Protein AF-O77296-F1 (afdb_monomer)

Sequence (97 aa):
MELFRLGNKVPPDIAEALRTKIYEELCITEPRSRERFVGCHPVTLTLDNIGLLLNNDFLVCEKSDGVRALLLVTEEMGAFRGYFYDRRNDFYELHTS

Structure (mmCIF, N/CA/C/O backbone):
data_AF-O77296-F1
#
_entry.id   AF-O77296-F1
#
loop_
_atom_site.group_PDB
_atom_site.id
_atom_site.type_symbol
_atom_site.label_atom_id
_atom_site.label_alt_id
_atom_site.label_comp_id
_atom_site.label_asym_id
_atom_site.label_entity_id
_atom_site.label_seq_id
_atom_site.pdbx_PDB_ins_code
_atom_site.Cartn_x
_atom_site.Cartn_y
_atom_site.Cartn_z
_atom_site.occupancy
_atom_site.B_iso_or_equiv
_atom_site.auth_seq_id
_atom_site.auth_comp_id
_atom_site.auth_asym_id
_atom_site.auth_atom_id
_atom_site.pdbx_PDB_model_num
ATOM 1 N N . MET A 1 1 ? -12.885 -7.282 -7.420 1.00 57.78 1 MET A N 1
ATOM 2 C CA . MET A 1 1 ? -11.979 -6.837 -8.509 1.00 57.78 1 MET A CA 1
ATOM 3 C C . MET A 1 1 ? -10.619 -7.470 -8.246 1.00 57.78 1 MET A C 1
ATOM 5 O O . MET A 1 1 ? -10.355 -7.770 -7.094 1.00 57.78 1 MET A O 1
ATOM 9 N N . GLU A 1 2 ? -9.796 -7.749 -9.251 1.00 72.44 2 GLU A N 1
ATOM 10 C CA . GLU A 1 2 ? -8.484 -8.384 -9.049 1.00 72.44 2 GLU A CA 1
ATOM 11 C C . GLU A 1 2 ? -7.432 -7.582 -9.819 1.00 72.44 2 GLU A C 1
ATOM 13 O O . GLU A 1 2 ? -7.685 -7.183 -10.957 1.00 72.44 2 GLU A O 1
ATOM 18 N N . LEU A 1 3 ? -6.286 -7.289 -9.192 1.00 74.50 3 LEU A N 1
ATOM 19 C CA . LEU A 1 3 ? -5.301 -6.338 -9.732 1.00 74.50 3 LEU A CA 1
ATOM 20 C C . LEU A 1 3 ? -4.654 -6.796 -11.039 1.00 74.50 3 LEU A C 1
ATOM 22 O O . LEU A 1 3 ? -4.247 -5.950 -11.825 1.00 74.50 3 LEU A O 1
ATOM 26 N N . PHE A 1 4 ? -4.650 -8.099 -11.332 1.00 72.56 4 PHE A N 1
ATOM 27 C CA . PHE A 1 4 ? -4.176 -8.610 -12.623 1.00 72.56 4 PHE A CA 1
ATOM 28 C C . PHE A 1 4 ? -4.986 -8.086 -13.818 1.00 72.56 4 PHE A C 1
ATOM 30 O O . PHE A 1 4 ? -4.546 -8.197 -14.954 1.00 72.56 4 PHE A O 1
ATOM 37 N N . ARG A 1 5 ? -6.186 -7.531 -13.593 1.00 80.19 5 ARG A N 1
ATOM 38 C CA . ARG A 1 5 ? -6.963 -6.872 -14.653 1.00 80.19 5 ARG A CA 1
ATOM 39 C C . ARG A 1 5 ? -6.458 -5.470 -14.988 1.00 80.19 5 ARG A C 1
ATOM 41 O O . ARG A 1 5 ? -6.849 -4.934 -16.017 1.00 80.19 5 ARG A O 1
ATOM 48 N N . LEU A 1 6 ? -5.663 -4.866 -14.107 1.00 80.56 6 LEU A N 1
ATOM 49 C CA . LEU A 1 6 ? -5.146 -3.504 -14.258 1.00 80.56 6 LEU A CA 1
ATOM 50 C C . LEU A 1 6 ? -3.741 -3.477 -14.871 1.00 80.56 6 LEU A C 1
ATOM 52 O O . LEU A 1 6 ? -3.269 -2.410 -15.254 1.00 80.56 6 LEU A O 1
ATOM 56 N N . GLY A 1 7 ? -3.073 -4.629 -14.952 1.00 84.81 7 GLY A N 1
ATOM 57 C CA . GLY A 1 7 ? -1.677 -4.694 -15.341 1.00 84.81 7 GLY A CA 1
ATOM 58 C C . GLY A 1 7 ? -1.067 -6.083 -15.231 1.00 84.81 7 GLY A C 1
ATOM 59 O O . GLY A 1 7 ? -1.663 -7.010 -14.673 1.00 84.81 7 GLY A O 1
ATOM 60 N N . ASN A 1 8 ? 0.161 -6.208 -15.727 1.00 89.69 8 ASN A N 1
ATOM 61 C CA . ASN A 1 8 ? 0.937 -7.437 -15.619 1.00 89.69 8 ASN A CA 1
ATOM 62 C C . ASN A 1 8 ? 1.608 -7.529 -14.251 1.00 89.69 8 ASN A C 1
ATOM 64 O O . ASN A 1 8 ? 2.166 -6.549 -13.757 1.00 89.69 8 ASN A O 1
ATOM 68 N N . LYS A 1 9 ? 1.596 -8.727 -13.657 1.00 92.75 9 LYS A N 1
ATOM 69 C CA . LYS A 1 9 ? 2.346 -8.978 -12.427 1.00 92.75 9 LYS A CA 1
ATOM 70 C C . LYS A 1 9 ? 3.840 -8.795 -12.699 1.00 92.75 9 LYS A C 1
ATOM 72 O O . LYS A 1 9 ? 4.386 -9.393 -13.624 1.00 92.75 9 LYS A O 1
ATOM 77 N N . VAL A 1 10 ? 4.479 -7.978 -11.875 1.00 94.31 10 VAL A N 1
ATOM 78 C CA . VAL A 1 10 ? 5.902 -7.665 -11.976 1.00 94.31 10 VAL A CA 1
ATOM 79 C C . VAL A 1 10 ? 6.734 -8.877 -11.521 1.00 94.31 10 VAL A C 1
ATOM 81 O O . VAL A 1 10 ? 6.379 -9.511 -10.518 1.00 94.31 10 VAL A O 1
ATOM 84 N N . PRO A 1 11 ? 7.832 -9.212 -12.225 1.00 94.88 11 PRO A N 1
ATOM 85 C CA . PRO A 1 11 ? 8.775 -10.249 -11.812 1.00 94.88 11 PRO A CA 1
ATOM 86 C C . PRO A 1 11 ? 9.320 -10.059 -10.380 1.00 94.88 11 PRO A C 1
ATOM 88 O O . PRO A 1 11 ? 9.455 -8.919 -9.926 1.00 94.88 11 PRO A O 1
ATOM 91 N N . PRO A 1 12 ? 9.641 -11.143 -9.642 1.00 92.38 12 PRO A N 1
ATOM 92 C CA . PRO A 1 12 ? 10.032 -11.058 -8.230 1.00 92.38 12 PRO A CA 1
ATOM 93 C C . PRO A 1 12 ? 11.263 -10.188 -7.941 1.00 92.38 12 PRO A C 1
ATOM 95 O O . PRO A 1 12 ? 11.277 -9.484 -6.933 1.00 92.38 12 PRO A O 1
ATOM 98 N N . ASP A 1 13 ? 12.259 -10.224 -8.822 1.00 93.56 13 ASP A N 1
ATOM 99 C CA . ASP A 1 13 ? 13.500 -9.445 -8.762 1.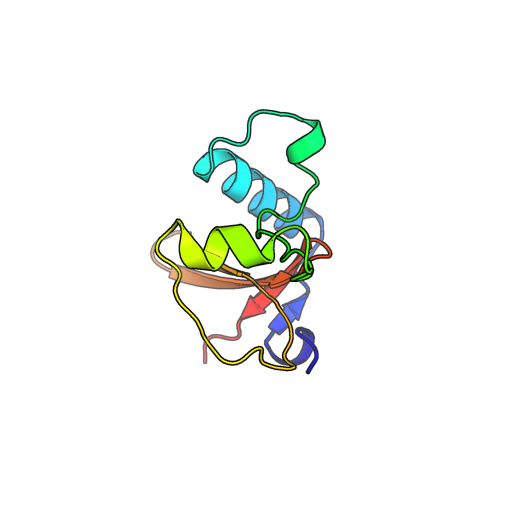00 93.56 13 ASP A CA 1
ATOM 100 C C . ASP A 1 13 ? 13.231 -7.941 -8.903 1.00 93.56 13 ASP A C 1
ATOM 102 O O . ASP A 1 13 ? 13.692 -7.135 -8.094 1.00 93.56 13 ASP A O 1
ATOM 106 N N . ILE A 1 14 ? 12.389 -7.563 -9.868 1.00 93.31 14 ILE A N 1
ATOM 107 C CA . ILE A 1 14 ? 11.974 -6.169 -10.053 1.00 93.31 14 ILE A CA 1
ATOM 108 C C . ILE A 1 14 ? 11.109 -5.719 -8.869 1.00 93.31 14 ILE A C 1
ATOM 110 O O . ILE A 1 14 ? 11.307 -4.632 -8.330 1.00 93.31 14 ILE A O 1
ATOM 114 N N . ALA A 1 15 ? 10.185 -6.563 -8.405 1.00 93.31 15 ALA A N 1
ATOM 115 C CA . ALA A 1 15 ? 9.361 -6.264 -7.236 1.00 93.31 15 ALA A CA 1
ATOM 116 C C . ALA A 1 15 ? 10.211 -6.048 -5.967 1.00 93.31 15 ALA A C 1
ATOM 118 O O . ALA A 1 15 ? 9.874 -5.206 -5.137 1.00 93.31 15 ALA A O 1
ATOM 119 N N . GLU A 1 16 ? 11.321 -6.774 -5.806 1.00 92.12 16 GLU A N 1
ATOM 120 C CA . GLU A 1 16 ? 12.270 -6.573 -4.705 1.00 92.12 16 GLU A CA 1
ATOM 121 C C . GLU A 1 16 ? 13.010 -5.238 -4.791 1.00 92.12 16 GLU A C 1
ATOM 123 O O . GLU A 1 16 ? 13.109 -4.530 -3.783 1.00 92.12 16 GLU A O 1
ATOM 128 N N . ALA A 1 17 ? 13.451 -4.851 -5.989 1.00 92.44 17 ALA A N 1
ATOM 129 C CA . ALA A 1 17 ? 14.054 -3.542 -6.216 1.00 92.44 17 ALA A CA 1
ATOM 130 C C . ALA A 1 17 ? 13.066 -2.403 -5.902 1.00 92.44 17 ALA A C 1
ATOM 132 O O . ALA A 1 17 ? 13.410 -1.461 -5.186 1.00 92.44 17 ALA A O 1
ATOM 133 N N . LEU A 1 18 ? 11.810 -2.522 -6.356 1.00 93.62 18 LEU A N 1
ATOM 134 C CA . LEU A 1 18 ? 10.753 -1.545 -6.071 1.00 93.62 18 LEU A CA 1
ATOM 135 C C . LEU A 1 18 ? 10.466 -1.432 -4.567 1.00 93.62 18 LEU A C 1
ATOM 137 O O . LEU A 1 18 ? 10.341 -0.323 -4.049 1.00 93.62 18 LEU A O 1
ATOM 141 N N . ARG A 1 19 ? 10.405 -2.558 -3.844 1.00 91.75 19 ARG A N 1
ATOM 142 C CA . ARG A 1 19 ? 10.238 -2.554 -2.380 1.00 91.75 19 ARG A CA 1
ATOM 143 C C . ARG A 1 19 ? 11.401 -1.875 -1.674 1.00 91.75 19 ARG A C 1
ATOM 145 O O . ARG A 1 19 ? 11.168 -1.046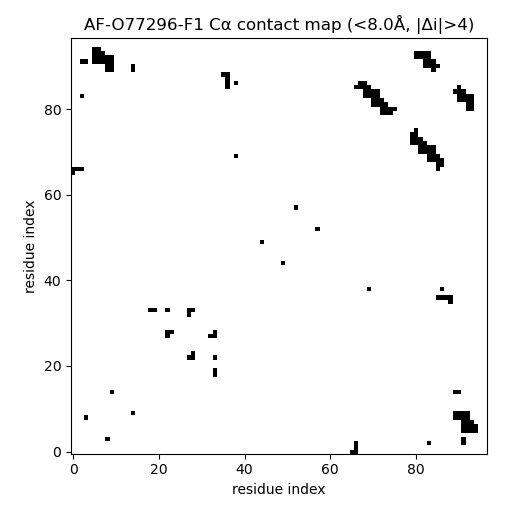 -0.801 1.00 91.75 19 ARG A O 1
ATOM 152 N N . THR A 1 20 ? 12.632 -2.210 -2.055 1.00 90.44 20 THR A N 1
ATOM 153 C CA . THR A 1 20 ? 13.838 -1.604 -1.473 1.00 90.44 20 THR A CA 1
ATOM 154 C C . THR A 1 2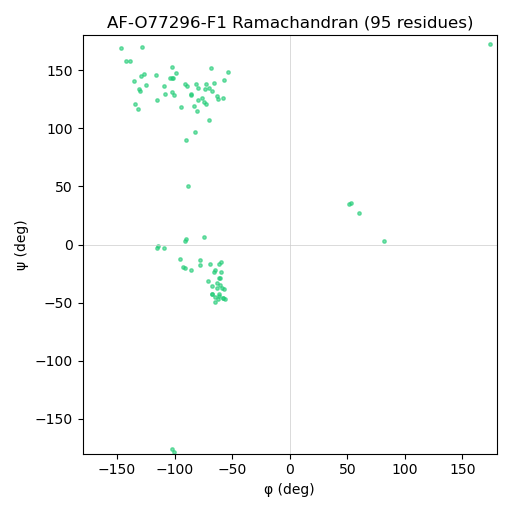0 ? 13.799 -0.089 -1.620 1.00 90.44 20 THR A C 1
ATOM 156 O O . THR A 1 20 ? 13.938 0.617 -0.623 1.00 90.44 20 THR A O 1
ATOM 159 N N . LYS A 1 21 ? 13.466 0.400 -2.821 1.00 91.06 21 LYS A N 1
ATOM 160 C CA . LYS A 1 21 ? 13.294 1.831 -3.084 1.00 91.06 21 LYS A CA 1
ATOM 161 C C . LYS A 1 21 ? 12.221 2.469 -2.193 1.00 91.06 21 LYS A C 1
ATOM 163 O O . LYS A 1 21 ? 12.477 3.506 -1.592 1.00 91.06 21 LYS A O 1
ATOM 168 N N . ILE A 1 22 ? 11.052 1.834 -2.044 1.00 92.50 22 ILE A N 1
ATOM 169 C CA . ILE A 1 22 ? 9.991 2.318 -1.140 1.00 92.50 22 ILE A CA 1
ATOM 170 C C . ILE A 1 22 ? 10.509 2.439 0.300 1.00 92.50 22 ILE A C 1
ATOM 172 O O . ILE A 1 22 ? 10.250 3.439 0.965 1.00 92.50 22 ILE A O 1
ATOM 176 N N . TYR A 1 23 ? 11.228 1.436 0.809 1.00 91.38 23 TYR A N 1
ATOM 177 C CA . TYR A 1 23 ? 11.732 1.477 2.184 1.00 91.38 23 TYR A CA 1
ATOM 178 C C . TYR A 1 23 ? 12.807 2.540 2.388 1.00 91.38 23 TYR A C 1
ATOM 180 O O . TYR A 1 23 ? 12.855 3.139 3.460 1.00 91.38 23 TYR A O 1
ATOM 188 N N . GLU A 1 24 ? 13.653 2.773 1.387 1.00 89.69 24 GLU A N 1
ATOM 189 C CA . GLU A 1 24 ? 14.639 3.852 1.407 1.00 89.69 24 GLU A CA 1
ATOM 190 C C . GLU A 1 24 ? 13.953 5.222 1.431 1.00 89.69 24 GLU A C 1
ATOM 192 O O . GLU A 1 24 ? 14.248 6.028 2.312 1.00 89.69 24 GLU A O 1
ATOM 197 N N . GLU A 1 25 ? 12.981 5.455 0.544 1.00 91.56 25 GLU A N 1
ATOM 198 C CA . GLU A 1 25 ? 12.225 6.714 0.474 1.00 91.56 25 GLU A CA 1
ATOM 199 C C . GLU A 1 25 ? 11.400 6.986 1.742 1.00 91.56 25 GLU A C 1
ATOM 201 O O . GLU A 1 25 ? 11.254 8.134 2.158 1.00 91.56 25 GLU A O 1
ATOM 206 N N . LEU A 1 26 ? 10.891 5.934 2.391 1.00 90.94 26 LEU A N 1
ATOM 207 C CA . LEU A 1 26 ? 10.137 6.031 3.644 1.00 90.94 26 LEU A CA 1
ATOM 208 C C . LEU A 1 26 ? 11.017 5.947 4.902 1.00 90.94 26 LEU A C 1
ATOM 210 O O . LEU A 1 26 ? 10.482 5.912 6.012 1.00 90.94 26 LEU A O 1
ATOM 214 N N . CYS A 1 27 ? 12.346 5.894 4.760 1.00 90.19 27 CYS A N 1
ATOM 215 C CA . CYS A 1 27 ? 13.294 5.761 5.871 1.00 90.19 27 CYS A CA 1
ATOM 216 C C . CYS A 1 27 ? 13.002 4.562 6.803 1.00 90.19 27 CYS A C 1
ATOM 218 O O . CYS A 1 27 ? 13.221 4.626 8.015 1.00 90.19 27 CYS A O 1
ATOM 220 N N . ILE A 1 28 ? 12.520 3.442 6.254 1.00 86.50 28 ILE A N 1
ATOM 221 C CA . ILE A 1 28 ? 12.235 2.214 7.006 1.00 86.50 28 ILE A CA 1
ATOM 222 C C . ILE A 1 28 ? 13.545 1.431 7.182 1.00 86.50 28 ILE A C 1
ATOM 224 O O . ILE A 1 28 ? 14.014 0.693 6.308 1.00 86.50 28 ILE A O 1
ATOM 228 N N . THR A 1 29 ? 14.170 1.621 8.343 1.00 78.06 29 THR A N 1
ATOM 229 C CA . THR A 1 29 ? 15.504 1.086 8.661 1.00 78.06 29 THR A CA 1
ATOM 230 C C . THR A 1 29 ? 15.478 -0.286 9.329 1.00 78.06 29 THR A C 1
ATOM 232 O O . THR A 1 29 ? 16.470 -1.011 9.258 1.00 78.06 29 THR A O 1
ATOM 235 N N . GLU A 1 30 ? 14.356 -0.683 9.934 1.00 80.12 30 GLU A N 1
ATOM 236 C CA . GLU A 1 30 ? 14.254 -1.972 10.617 1.00 80.12 30 GLU A CA 1
ATOM 237 C C . GLU A 1 30 ? 14.156 -3.148 9.628 1.00 80.12 30 GLU A C 1
ATOM 239 O O . GLU A 1 30 ? 13.192 -3.220 8.860 1.00 80.12 30 GLU A O 1
ATOM 244 N N . PRO A 1 31 ? 15.072 -4.137 9.683 1.00 69.00 31 PRO A N 1
ATOM 245 C CA . PRO A 1 31 ? 15.080 -5.267 8.750 1.00 69.00 31 PRO A CA 1
ATOM 246 C C . PRO A 1 31 ? 13.770 -6.063 8.733 1.00 69.00 31 PRO A C 1
ATOM 248 O O . PRO A 1 31 ? 13.288 -6.437 7.672 1.00 69.00 31 PRO A O 1
ATOM 251 N N . ARG A 1 32 ? 13.134 -6.253 9.898 1.00 66.75 32 ARG A N 1
ATOM 252 C CA . ARG A 1 32 ? 11.846 -6.967 10.023 1.00 66.75 32 ARG A CA 1
ATOM 253 C C . ARG A 1 32 ? 10.657 -6.206 9.428 1.00 66.75 32 ARG A C 1
ATOM 255 O O . ARG A 1 32 ? 9.597 -6.797 9.214 1.00 66.75 32 ARG A O 1
ATOM 262 N N . SER A 1 33 ? 10.819 -4.907 9.196 1.00 66.38 33 SER A N 1
ATOM 263 C CA . SER A 1 33 ? 9.809 -4.036 8.593 1.00 66.38 33 SER A CA 1
ATOM 264 C C . SER A 1 33 ? 9.970 -3.944 7.074 1.00 66.38 33 SER A C 1
ATOM 266 O O . SER A 1 33 ? 8.990 -3.669 6.389 1.00 66.38 33 SER A O 1
ATOM 268 N N . ARG A 1 34 ? 11.155 -4.283 6.537 1.00 65.44 34 ARG A N 1
ATOM 269 C CA . ARG A 1 34 ? 11.467 -4.324 5.093 1.00 65.44 34 ARG A CA 1
ATOM 270 C C . ARG A 1 34 ? 10.859 -5.514 4.339 1.00 65.44 34 ARG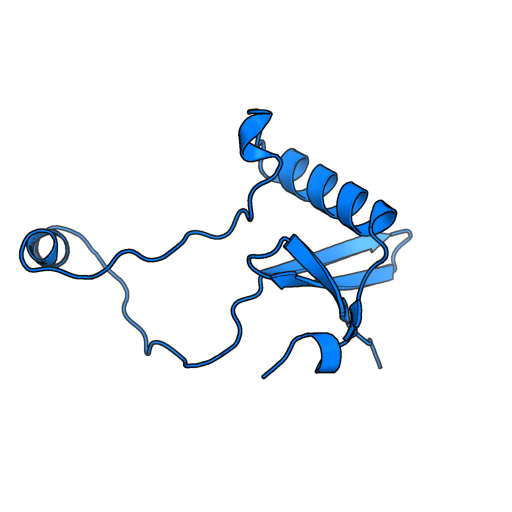 A C 1
ATOM 272 O O . ARG A 1 34 ? 11.096 -5.705 3.153 1.00 65.44 34 ARG A O 1
ATOM 279 N N . GLU A 1 35 ? 10.024 -6.307 4.989 1.00 70.38 35 GLU A N 1
ATOM 280 C CA . GLU A 1 35 ? 9.257 -7.376 4.334 1.00 70.38 35 GLU A CA 1
ATOM 281 C C . GLU A 1 35 ? 7.747 -7.110 4.374 1.00 70.38 35 GLU A C 1
ATOM 283 O O . GLU A 1 35 ? 6.954 -7.892 3.846 1.00 70.38 35 GLU A O 1
ATOM 288 N N . ARG A 1 36 ? 7.322 -6.000 4.992 1.00 79.88 36 ARG A N 1
ATOM 289 C CA . ARG A 1 36 ? 5.915 -5.720 5.279 1.00 79.88 36 ARG A CA 1
ATOM 290 C C . ARG A 1 36 ? 5.343 -4.692 4.316 1.00 79.88 36 ARG A C 1
ATOM 292 O O . ARG A 1 36 ? 5.996 -3.726 3.946 1.00 79.88 36 ARG A O 1
ATOM 299 N N . PHE A 1 37 ? 4.083 -4.891 3.948 1.00 88.19 37 PHE A N 1
ATOM 300 C CA . PHE A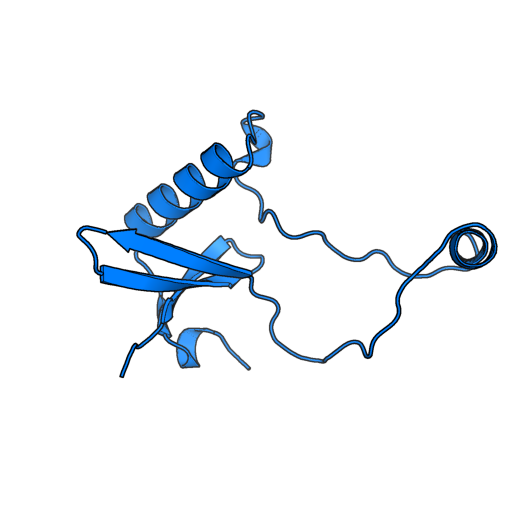 1 37 ? 3.306 -3.877 3.249 1.00 88.19 37 PHE A CA 1
ATOM 301 C C . PHE A 1 37 ? 3.247 -2.597 4.094 1.00 88.19 37 PHE A C 1
ATOM 303 O O . PHE A 1 37 ? 2.858 -2.641 5.261 1.00 88.19 37 PHE A O 1
ATOM 310 N N . VAL A 1 38 ? 3.635 -1.464 3.508 1.00 90.31 38 VAL A N 1
ATOM 311 C CA . VAL A 1 38 ? 3.790 -0.190 4.237 1.00 90.31 38 VAL A CA 1
ATOM 312 C C . VAL A 1 38 ? 2.463 0.520 4.524 1.00 90.31 38 VAL A C 1
ATOM 314 O O . VAL A 1 38 ? 2.416 1.448 5.325 1.00 90.31 38 VAL A O 1
ATOM 317 N N . GLY A 1 39 ? 1.364 0.108 3.886 1.00 87.06 39 GLY A N 1
ATOM 318 C CA . GLY A 1 39 ? 0.062 0.741 4.082 1.00 87.06 39 GLY A CA 1
ATOM 319 C C . GLY A 1 39 ? -0.577 0.403 5.433 1.00 87.06 39 GLY A C 1
ATOM 320 O O . GLY A 1 39 ? -0.687 -0.760 5.811 1.00 87.06 39 GLY A O 1
ATOM 321 N N . CYS A 1 40 ? -1.097 1.416 6.131 1.00 87.38 40 CYS A N 1
ATOM 322 C CA . CYS A 1 40 ? -1.705 1.261 7.459 1.00 87.38 40 CYS A CA 1
ATOM 323 C C . CYS A 1 40 ? -2.941 0.353 7.458 1.00 87.38 40 CYS A C 1
ATOM 325 O O . CYS A 1 40 ? -3.920 0.640 6.772 1.00 87.38 40 CYS A O 1
ATOM 327 N N . HIS A 1 41 ? -2.983 -0.691 8.277 1.00 87.81 41 HIS A N 1
ATOM 328 C CA . HIS A 1 41 ? -4.192 -1.505 8.422 1.00 87.81 41 HIS A CA 1
ATOM 329 C C . HIS A 1 41 ? -5.210 -0.830 9.361 1.00 87.81 41 HIS A C 1
ATOM 331 O O . HIS A 1 41 ? -4.809 -0.339 10.415 1.00 87.81 41 HIS A O 1
ATOM 337 N N . PRO A 1 42 ? -6.510 -0.779 9.004 1.00 90.44 42 PRO A N 1
ATOM 338 C CA . PRO A 1 42 ? -7.524 -0.235 9.898 1.00 90.44 42 PRO A CA 1
ATOM 339 C C . PRO A 1 42 ? -7.715 -1.149 11.111 1.00 90.44 42 PRO A C 1
ATOM 341 O O . PRO A 1 42 ? -7.547 -2.366 11.016 1.00 90.44 42 PRO A O 1
ATOM 344 N N . VAL A 1 43 ? -8.124 -0.554 12.228 1.00 91.88 43 VAL A N 1
ATOM 345 C CA . VAL A 1 43 ? -8.575 -1.274 13.424 1.00 91.88 43 VAL A CA 1
ATOM 346 C C . VAL A 1 43 ? -10.098 -1.250 13.509 1.00 91.88 43 VAL A C 1
ATOM 348 O O . VAL A 1 43 ? -10.744 -0.339 12.990 1.00 91.88 43 VAL A O 1
ATOM 351 N N . THR A 1 44 ? -10.680 -2.258 14.155 1.00 93.88 44 THR A N 1
ATOM 352 C CA . THR A 1 44 ? -12.126 -2.311 14.395 1.00 93.88 44 THR A CA 1
ATOM 353 C C . THR A 1 44 ? -12.535 -1.205 15.367 1.00 93.88 44 THR A C 1
ATOM 355 O O . THR A 1 44 ? -11.924 -1.045 16.424 1.00 93.88 44 THR A O 1
ATOM 358 N N . LEU A 1 45 ? -13.587 -0.461 15.025 1.00 94.19 45 LEU A N 1
ATOM 359 C CA . LEU A 1 45 ? -14.239 0.466 15.947 1.00 94.19 45 LEU A CA 1
ATOM 360 C C . LEU A 1 45 ? -15.037 -0.346 16.980 1.00 94.19 45 LEU A C 1
ATOM 362 O O . LEU A 1 45 ? -15.912 -1.132 16.614 1.00 94.19 45 LEU A O 1
ATOM 366 N N . THR A 1 46 ? -14.715 -0.179 18.259 1.00 96.50 46 THR A N 1
ATOM 367 C CA . THR A 1 46 ? -15.325 -0.871 19.402 1.00 96.50 46 THR A CA 1
ATOM 368 C C . THR A 1 46 ? -15.780 0.145 20.450 1.00 96.50 46 THR A C 1
ATOM 370 O O . THR A 1 46 ? -15.441 1.325 20.380 1.00 96.50 46 THR A O 1
ATOM 373 N N . LEU A 1 47 ? -16.539 -0.299 21.457 1.00 95.12 47 LEU A N 1
ATOM 374 C CA . LEU A 1 47 ? -16.927 0.572 22.574 1.00 95.12 47 LEU A CA 1
ATOM 375 C C . LEU A 1 47 ? -15.715 1.116 23.347 1.00 95.12 47 LEU A C 1
ATOM 377 O O . LEU A 1 47 ? -15.779 2.225 23.864 1.00 95.12 47 LEU A O 1
ATOM 381 N N . ASP A 1 48 ? -14.602 0.383 23.374 1.00 95.25 48 ASP A N 1
ATOM 382 C CA . ASP A 1 48 ? -13.395 0.798 24.095 1.00 95.25 48 ASP A CA 1
ATOM 383 C C . ASP A 1 48 ? -12.686 1.981 23.422 1.00 95.25 48 ASP A C 1
ATOM 385 O O . ASP A 1 48 ? -12.068 2.802 24.097 1.00 95.25 48 ASP A O 1
ATOM 389 N N . ASN A 1 49 ? -12.765 2.085 22.089 1.00 93.56 49 ASN A N 1
ATOM 390 C CA . ASN A 1 49 ? -12.068 3.121 21.322 1.00 93.56 49 ASN A CA 1
ATOM 391 C C . ASN A 1 49 ? -13.000 4.187 20.724 1.00 93.56 49 ASN A C 1
ATOM 393 O O . ASN A 1 49 ? -12.509 5.184 20.195 1.00 93.56 49 ASN A O 1
ATOM 397 N N . ILE A 1 50 ? -14.323 4.057 20.883 1.00 94.88 50 ILE A N 1
ATOM 398 C CA . ILE A 1 50 ? -15.282 5.073 20.426 1.00 94.88 50 ILE A CA 1
ATOM 399 C C . ILE A 1 50 ? -15.072 6.424 21.118 1.00 94.88 50 ILE A C 1
ATOM 401 O O . ILE A 1 50 ? -15.294 7.471 20.514 1.00 94.88 50 ILE A O 1
ATOM 405 N N . GLY A 1 51 ? -14.564 6.414 22.356 1.00 95.94 51 GLY A N 1
ATOM 406 C CA . GLY A 1 51 ? -14.202 7.629 23.083 1.00 95.94 51 GLY A CA 1
ATOM 407 C C . GLY A 1 51 ? -13.132 8.463 22.370 1.00 95.94 51 GLY A C 1
ATOM 408 O O . GLY A 1 51 ? -13.091 9.675 22.563 1.00 95.94 51 GLY A O 1
ATOM 409 N N . LEU A 1 52 ? -12.304 7.865 21.502 1.00 95.38 52 LEU A N 1
ATOM 410 C CA . LEU A 1 52 ? -11.329 8.615 20.706 1.00 95.38 52 LEU A CA 1
ATOM 411 C C . LEU A 1 52 ? -12.017 9.591 19.751 1.00 95.38 52 LEU A C 1
ATOM 413 O O . LEU A 1 52 ? -11.529 10.708 19.604 1.00 95.38 52 LEU A O 1
ATOM 417 N N . LEU A 1 53 ? -13.160 9.201 19.173 1.00 95.00 53 LEU A N 1
ATOM 418 C CA . LEU A 1 53 ? -13.930 10.036 18.245 1.00 95.00 53 LEU A CA 1
ATOM 419 C C . LEU A 1 53 ? -14.525 11.279 18.920 1.00 95.00 53 LEU A C 1
ATOM 421 O O . LEU A 1 53 ? -14.829 12.251 18.242 1.00 95.00 53 LEU A O 1
ATOM 425 N N . LEU A 1 54 ? -14.711 11.243 20.243 1.00 93.75 54 LEU A N 1
ATOM 426 C CA . LEU A 1 54 ? -15.236 12.370 21.019 1.00 93.75 54 LEU A CA 1
ATOM 427 C C . LEU A 1 54 ? -14.141 13.354 21.446 1.00 93.75 54 LEU A C 1
ATOM 429 O O . LEU A 1 54 ? -14.446 14.494 21.776 1.00 93.75 54 LEU A O 1
ATOM 433 N N . ASN A 1 55 ? -12.887 12.897 21.485 1.00 97.06 55 ASN A N 1
ATOM 434 C CA . ASN A 1 55 ? -11.774 13.633 22.084 1.00 97.06 55 ASN A CA 1
ATOM 435 C C . ASN A 1 55 ? -10.693 14.049 21.074 1.00 97.06 55 ASN A C 1
ATOM 437 O O . ASN A 1 55 ? -9.725 14.691 21.468 1.00 97.06 55 ASN A O 1
ATOM 441 N N . ASN A 1 56 ? -10.817 13.671 19.798 1.00 96.94 56 ASN A N 1
ATOM 442 C CA . ASN A 1 56 ? -9.864 14.024 18.745 1.00 96.94 56 ASN A CA 1
ATOM 443 C C . ASN A 1 56 ? -10.601 14.301 17.434 1.00 96.94 56 ASN A C 1
ATOM 445 O O . ASN A 1 56 ? -11.695 13.783 17.206 1.00 96.94 56 ASN A O 1
ATOM 449 N N . ASP A 1 57 ? -9.956 15.049 16.546 1.00 97.25 57 ASP A N 1
ATOM 450 C CA . ASP A 1 57 ? -10.498 15.341 15.224 1.00 97.25 57 ASP A CA 1
ATOM 451 C C . ASP A 1 57 ? -10.287 14.157 14.272 1.00 97.25 57 ASP A C 1
ATOM 453 O O . ASP A 1 57 ? -9.163 13.700 14.049 1.00 97.25 57 ASP A O 1
ATOM 457 N N . PHE A 1 58 ? -11.380 13.671 13.681 1.00 95.88 58 PHE A N 1
ATOM 458 C CA . PHE A 1 58 ? -11.376 12.575 12.714 1.00 95.88 58 PHE A CA 1
ATOM 459 C C . PHE A 1 58 ? -12.093 12.963 11.420 1.00 95.88 58 PHE A C 1
ATOM 461 O O . PHE A 1 58 ? -13.090 13.682 11.422 1.00 95.88 58 PHE A O 1
ATOM 468 N N . LEU A 1 59 ? -11.608 12.413 10.307 1.00 96.38 59 LEU A N 1
ATOM 469 C CA . LEU A 1 59 ? -12.295 12.431 9.018 1.00 96.38 59 LEU A CA 1
ATOM 470 C C . LEU A 1 59 ? -13.023 11.099 8.805 1.00 96.38 59 LEU A C 1
ATOM 472 O O . LEU A 1 59 ? -12.546 10.051 9.243 1.00 96.38 59 LEU A O 1
ATOM 476 N N . VAL A 1 60 ? -14.161 11.131 8.106 1.00 95.19 60 VAL A N 1
ATOM 477 C CA . VAL A 1 60 ? -14.971 9.940 7.805 1.00 95.19 60 VAL A CA 1
ATOM 478 C C . VAL A 1 60 ? -15.291 9.848 6.316 1.00 95.19 60 VAL A C 1
ATOM 480 O O . VAL A 1 60 ? -15.509 10.856 5.645 1.00 95.19 60 VAL A O 1
ATOM 483 N N . CYS A 1 61 ? -15.331 8.621 5.805 1.00 95.88 61 CYS A N 1
ATOM 484 C CA . CYS A 1 61 ? -15.756 8.293 4.451 1.00 95.88 61 CYS A CA 1
ATOM 485 C C . CYS A 1 61 ? -16.450 6.922 4.415 1.00 95.88 61 CYS A C 1
ATOM 487 O O . CYS A 1 61 ? -16.434 6.168 5.391 1.00 95.88 61 CYS A O 1
ATOM 489 N N . GLU A 1 62 ? -17.077 6.605 3.282 1.00 96.75 62 GLU A N 1
ATOM 490 C CA . GLU A 1 62 ? -17.612 5.270 3.006 1.00 96.75 62 GLU A CA 1
ATOM 491 C C . GLU A 1 62 ? -16.473 4.245 2.892 1.00 96.75 62 GLU A C 1
ATOM 493 O O . GLU A 1 62 ? -15.421 4.519 2.310 1.00 96.75 62 GLU A O 1
ATOM 498 N N . LYS A 1 63 ? -16.672 3.050 3.460 1.00 93.44 63 LYS A N 1
ATOM 499 C CA . LYS A 1 63 ? -15.702 1.958 3.357 1.00 93.44 63 LYS A CA 1
ATOM 500 C C . LYS A 1 63 ? -16.000 1.112 2.121 1.00 93.44 63 LYS A C 1
ATOM 502 O O . LYS A 1 63 ? -16.648 0.070 2.232 1.00 93.44 63 LYS A O 1
ATOM 507 N N . SER A 1 64 ? -15.400 1.494 1.002 1.00 92.94 64 SER A N 1
ATOM 508 C CA . SER A 1 64 ? -15.583 0.794 -0.267 1.00 92.94 64 SER A CA 1
ATOM 509 C C . SER A 1 64 ? -15.201 -0.691 -0.194 1.00 92.94 64 SER A C 1
ATOM 511 O O . SER A 1 64 ? -14.204 -1.077 0.430 1.00 92.94 64 SER A O 1
ATOM 513 N N . ASP A 1 65 ? -15.974 -1.537 -0.878 1.00 89.69 65 ASP A N 1
ATOM 514 C CA . ASP A 1 65 ? -15.723 -2.980 -1.022 1.00 89.69 65 ASP A CA 1
ATOM 515 C C . ASP A 1 65 ? -14.829 -3.287 -2.242 1.00 89.69 65 ASP A C 1
ATOM 517 O O . ASP A 1 65 ? -15.156 -4.059 -3.145 1.00 89.69 65 ASP A O 1
ATOM 521 N N . GLY A 1 66 ? -13.703 -2.576 -2.317 1.00 88.69 66 GLY A N 1
ATOM 522 C CA . GLY A 1 66 ? -12.735 -2.660 -3.410 1.00 88.69 66 GLY A CA 1
ATOM 523 C C . GLY A 1 66 ? -11.486 -3.471 -3.065 1.00 88.69 66 GLY A C 1
ATOM 524 O O . GLY A 1 66 ? -11.331 -4.014 -1.970 1.00 88.69 66 GLY A O 1
ATOM 525 N N . VAL A 1 67 ? -10.537 -3.508 -4.005 1.00 88.25 67 VAL A N 1
ATOM 526 C CA . VAL A 1 67 ? -9.179 -3.978 -3.702 1.00 88.25 67 VAL A CA 1
ATOM 527 C C . VAL A 1 67 ? -8.367 -2.822 -3.161 1.00 88.25 67 VAL A C 1
ATOM 529 O O . VAL A 1 67 ? -8.287 -1.762 -3.775 1.00 88.25 67 VAL A O 1
ATOM 532 N N . ARG A 1 68 ? -7.713 -3.054 -2.028 1.00 89.44 68 ARG A N 1
ATOM 533 C CA . ARG A 1 68 ? -6.747 -2.116 -1.482 1.00 89.44 68 ARG A CA 1
ATOM 534 C C . ARG A 1 68 ? -5.388 -2.308 -2.150 1.00 89.44 68 ARG A C 1
ATOM 536 O O . ARG A 1 68 ? -4.774 -3.361 -1.986 1.00 89.44 68 ARG A O 1
ATOM 543 N N . ALA A 1 69 ? -4.911 -1.261 -2.809 1.00 92.38 69 ALA A N 1
ATOM 544 C CA . ALA A 1 69 ? -3.565 -1.173 -3.353 1.00 92.38 69 ALA A CA 1
ATOM 545 C C . ALA A 1 69 ? -2.987 0.227 -3.117 1.00 92.38 69 ALA A C 1
ATOM 547 O O . ALA A 1 69 ? -3.733 1.187 -2.920 1.00 92.38 69 ALA A O 1
ATOM 548 N N . LEU A 1 70 ? -1.663 0.330 -3.128 1.00 93.94 70 LEU A N 1
ATOM 549 C CA . LEU A 1 70 ? -0.940 1.597 -3.190 1.00 93.94 70 LEU A CA 1
ATOM 550 C C . LEU A 1 70 ? -0.444 1.816 -4.620 1.00 93.94 70 LEU A C 1
ATOM 552 O O . LEU A 1 70 ? -0.072 0.854 -5.291 1.00 93.94 70 LEU A O 1
ATOM 556 N N . LEU A 1 71 ? -0.457 3.069 -5.076 1.00 94.12 71 LEU A N 1
ATOM 557 C CA . LEU A 1 71 ? 0.108 3.474 -6.361 1.00 94.12 71 LEU A CA 1
ATOM 558 C C . LEU A 1 71 ? 1.541 3.960 -6.138 1.00 94.12 71 LEU A C 1
ATOM 560 O O . LEU A 1 71 ? 1.756 4.943 -5.431 1.00 94.12 71 LEU A O 1
ATOM 564 N N . LEU A 1 72 ? 2.502 3.282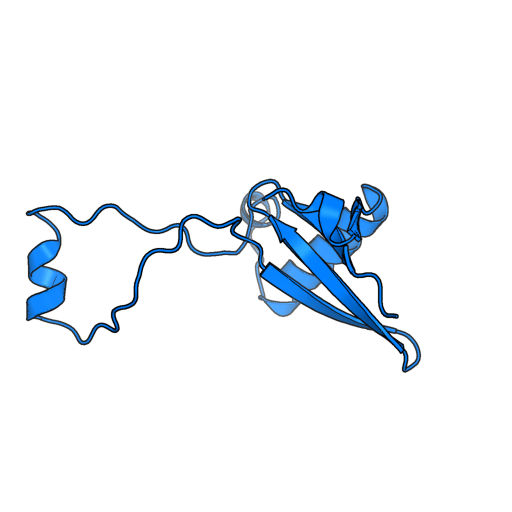 -6.754 1.00 94.56 72 LEU A N 1
ATOM 565 C CA . LEU A 1 72 ? 3.881 3.737 -6.876 1.00 94.56 72 LEU A CA 1
ATOM 566 C C . LEU A 1 72 ? 4.075 4.325 -8.273 1.00 94.56 72 LEU A C 1
ATOM 568 O O . LEU A 1 72 ? 3.768 3.666 -9.264 1.00 94.56 72 LEU A O 1
ATOM 572 N N . VAL A 1 73 ? 4.618 5.536 -8.354 1.00 94.12 73 VAL A N 1
ATOM 573 C CA . VAL A 1 73 ? 5.027 6.150 -9.620 1.00 94.12 73 VAL A CA 1
ATOM 574 C C . VAL A 1 73 ? 6.537 6.318 -9.592 1.00 94.12 73 VAL A C 1
ATOM 576 O O . VAL A 1 73 ? 7.074 6.931 -8.674 1.00 94.12 73 VAL A O 1
ATOM 579 N N . THR A 1 74 ? 7.224 5.763 -10.584 1.00 91.81 74 THR A N 1
ATOM 580 C CA . THR A 1 74 ? 8.675 5.900 -10.737 1.00 91.81 74 THR A CA 1
ATOM 581 C C . THR A 1 74 ? 8.997 6.642 -12.019 1.00 91.81 74 THR A C 1
ATOM 583 O O . THR A 1 74 ? 8.332 6.432 -13.030 1.00 91.81 74 THR A O 1
ATOM 586 N N . GLU A 1 75 ? 10.059 7.436 -12.000 1.00 91.06 75 GLU A N 1
ATOM 587 C CA . GLU A 1 75 ? 10.644 8.032 -13.196 1.00 91.06 75 GLU A CA 1
ATOM 588 C C . GLU A 1 75 ? 11.979 7.351 -13.506 1.00 91.06 75 GLU A C 1
ATOM 590 O O . GLU A 1 75 ? 12.838 7.225 -12.629 1.00 91.06 75 GLU A O 1
ATOM 595 N N . GLU A 1 76 ? 12.150 6.910 -14.749 1.00 84.50 76 GLU A N 1
ATOM 596 C CA . GLU A 1 76 ? 13.406 6.369 -15.258 1.00 84.50 76 GLU A CA 1
ATOM 597 C C . GLU A 1 76 ? 13.691 6.983 -16.630 1.00 84.50 76 GLU A C 1
ATOM 599 O O . GLU A 1 76 ? 12.885 6.869 -17.551 1.00 84.50 76 GLU A O 1
ATOM 604 N N . MET A 1 77 ? 14.830 7.670 -16.764 1.00 86.19 77 MET A N 1
ATOM 605 C CA . MET A 1 77 ? 15.253 8.325 -18.013 1.00 86.19 77 MET A CA 1
ATOM 606 C C . MET A 1 77 ? 14.182 9.249 -18.640 1.00 86.19 77 MET A C 1
ATOM 608 O O . MET A 1 77 ? 14.072 9.339 -19.862 1.00 86.19 77 MET A O 1
ATOM 612 N N . GLY A 1 78 ? 13.387 9.935 -17.810 1.00 87.75 78 GLY A N 1
ATOM 613 C CA . GLY A 1 78 ? 12.313 10.834 -18.250 1.00 87.75 78 GLY A CA 1
ATOM 614 C C . GLY A 1 78 ? 10.996 10.140 -18.621 1.00 87.75 78 GLY A C 1
ATOM 615 O O . GLY A 1 78 ? 10.056 10.812 -19.043 1.00 87.75 78 GLY A O 1
ATOM 616 N N . ALA A 1 79 ? 10.903 8.816 -18.464 1.00 88.25 79 ALA A N 1
ATOM 617 C CA . ALA A 1 79 ? 9.667 8.059 -18.628 1.00 88.25 79 ALA A CA 1
ATOM 618 C C . ALA A 1 79 ? 9.057 7.707 -17.264 1.00 88.25 79 ALA A C 1
ATOM 620 O O . ALA A 1 79 ? 9.734 7.167 -16.385 1.00 88.25 79 ALA A O 1
ATOM 621 N N . PHE A 1 80 ? 7.760 7.974 -17.102 1.00 91.06 80 PHE A N 1
ATOM 622 C CA . PHE A 1 80 ? 7.011 7.599 -15.905 1.00 91.06 80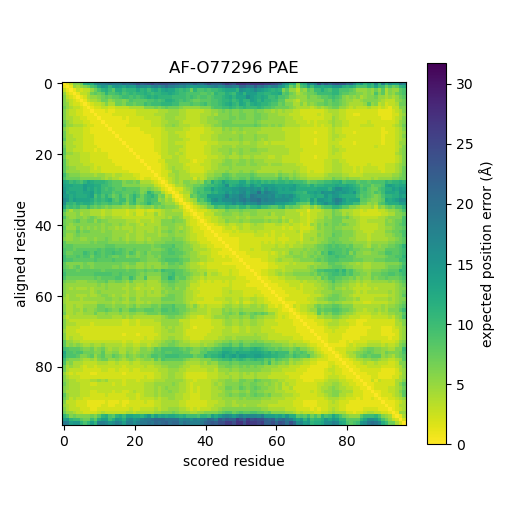 PHE A CA 1
ATOM 623 C C . PHE A 1 80 ? 6.415 6.203 -16.0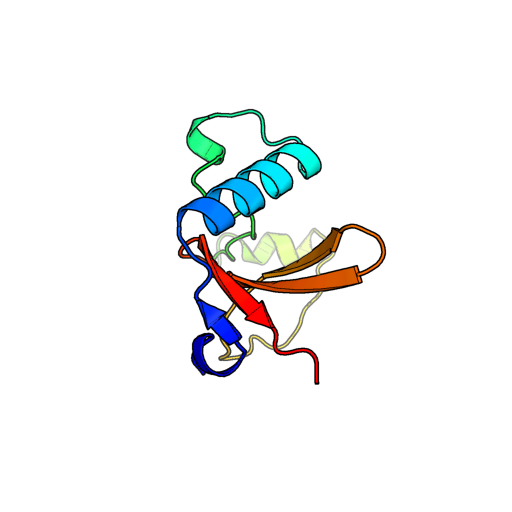48 1.00 91.06 80 PHE A C 1
ATOM 625 O O . PHE A 1 80 ? 5.818 5.870 -17.071 1.00 91.06 80 PHE A O 1
ATOM 632 N N . ARG A 1 81 ? 6.525 5.408 -14.984 1.00 91.62 81 ARG A N 1
ATOM 633 C CA . ARG A 1 81 ? 5.874 4.103 -14.853 1.00 91.62 81 ARG A CA 1
ATOM 634 C C . ARG A 1 81 ? 5.038 4.066 -13.587 1.00 91.62 81 ARG A C 1
ATOM 636 O O . ARG A 1 81 ? 5.477 4.541 -12.541 1.00 91.62 81 ARG A O 1
ATOM 643 N N . GLY A 1 82 ? 3.839 3.504 -13.692 1.00 93.25 82 GLY A N 1
ATOM 644 C CA . GLY A 1 82 ? 2.922 3.332 -12.571 1.00 93.25 82 GLY A CA 1
ATOM 645 C C . GLY A 1 82 ? 2.796 1.866 -12.179 1.00 93.25 82 GLY A C 1
ATOM 646 O O . GLY A 1 82 ? 2.640 1.004 -13.042 1.00 93.25 82 GLY A O 1
ATOM 647 N N . TYR A 1 83 ? 2.810 1.589 -10.880 1.00 94.06 83 TYR A N 1
ATOM 648 C CA . TYR A 1 83 ? 2.626 0.252 -10.328 1.00 94.06 83 TYR A CA 1
ATOM 649 C C . TYR A 1 83 ? 1.571 0.278 -9.230 1.00 94.06 83 TYR A C 1
ATOM 651 O O . TYR A 1 83 ? 1.657 1.086 -8.306 1.00 94.06 83 TYR A O 1
ATOM 659 N N . PHE A 1 84 ? 0.614 -0.645 -9.276 1.00 94.19 84 PHE A N 1
ATOM 660 C CA . PHE A 1 84 ? -0.193 -0.964 -8.102 1.00 94.19 84 PHE A CA 1
ATOM 661 C C . PHE A 1 84 ? 0.458 -2.089 -7.314 1.00 94.19 84 PHE A C 1
ATOM 663 O O . PHE A 1 84 ? 0.882 -3.078 -7.905 1.00 94.19 84 PHE A O 1
ATOM 670 N N . TYR A 1 85 ? 0.481 -1.987 -5.987 1.00 92.81 85 TYR A N 1
ATOM 671 C CA . TYR A 1 85 ? 0.851 -3.119 -5.141 1.00 92.81 85 TYR A CA 1
ATOM 672 C C . TYR A 1 85 ? -0.083 -3.302 -3.952 1.00 92.81 85 TYR A C 1
ATOM 674 O O . TYR A 1 85 ? -0.568 -2.335 -3.356 1.00 92.81 85 TYR A O 1
ATOM 682 N N . ASP A 1 86 ? -0.376 -4.562 -3.637 1.00 90.44 86 ASP A N 1
ATOM 683 C CA . ASP A 1 86 ? -1.345 -4.942 -2.611 1.00 90.44 86 ASP A CA 1
ATOM 684 C C . ASP A 1 86 ? -0.698 -5.350 -1.281 1.00 90.44 86 ASP A C 1
ATOM 686 O O . ASP A 1 86 ? 0.518 -5.364 -1.103 1.00 90.44 86 ASP A O 1
ATOM 690 N N . ARG A 1 87 ? -1.553 -5.741 -0.330 1.00 87.88 87 ARG A N 1
ATOM 691 C CA . ARG A 1 87 ? -1.159 -6.222 1.002 1.00 87.88 87 ARG A CA 1
ATOM 692 C C . ARG A 1 87 ? -0.267 -7.471 1.006 1.00 87.88 87 ARG A C 1
ATOM 694 O O . ARG A 1 87 ? 0.257 -7.813 2.060 1.00 87.88 87 ARG A O 1
ATOM 701 N N . ARG A 1 88 ? -0.166 -8.196 -0.113 1.00 88.38 88 ARG A N 1
ATOM 702 C CA . ARG A 1 88 ? 0.723 -9.355 -0.280 1.00 88.38 88 ARG A CA 1
ATOM 703 C C . ARG A 1 88 ? 2.088 -8.944 -0.830 1.00 88.38 88 ARG A C 1
ATOM 705 O O . ARG A 1 88 ? 2.919 -9.817 -1.042 1.00 88.38 88 ARG A O 1
ATOM 712 N N . ASN A 1 89 ? 2.322 -7.642 -1.024 1.00 88.00 89 ASN A N 1
ATOM 713 C CA . ASN A 1 89 ? 3.511 -7.096 -1.669 1.00 88.00 89 ASN A CA 1
ATOM 714 C C . ASN A 1 89 ? 3.694 -7.587 -3.119 1.00 88.00 89 ASN A C 1
ATOM 716 O O . ASN A 1 89 ? 4.817 -7.613 -3.628 1.00 88.00 89 ASN A O 1
ATOM 720 N N . ASP A 1 90 ? 2.589 -7.941 -3.787 1.00 90.75 90 ASP A N 1
ATOM 721 C CA . ASP A 1 90 ? 2.568 -8.231 -5.219 1.00 90.75 90 ASP A CA 1
ATOM 722 C C . ASP A 1 90 ? 2.398 -6.927 -6.005 1.00 90.75 90 ASP A C 1
ATOM 724 O O . ASP A 1 90 ? 1.473 -6.162 -5.733 1.00 90.75 90 ASP A O 1
ATOM 728 N N . PHE A 1 91 ? 3.272 -6.695 -6.987 1.00 93.81 91 PHE A N 1
ATOM 729 C CA . PHE A 1 91 ? 3.277 -5.501 -7.835 1.00 93.81 91 PHE A CA 1
ATOM 730 C C . PHE A 1 91 ? 2.673 -5.804 -9.208 1.00 93.81 91 PHE A C 1
ATOM 732 O O . PHE A 1 91 ? 2.901 -6.875 -9.772 1.00 93.81 91 PHE A O 1
ATOM 739 N N . TYR A 1 92 ? 1.944 -4.836 -9.755 1.00 94.25 92 TYR A N 1
ATOM 740 C CA . TYR A 1 92 ? 1.287 -4.891 -11.056 1.00 94.25 92 TYR A CA 1
ATOM 741 C C . TYR A 1 92 ? 1.610 -3.610 -11.828 1.00 94.25 92 TYR A C 1
ATOM 743 O O . TYR A 1 92 ? 1.242 -2.522 -11.381 1.00 94.25 92 TYR A O 1
ATOM 751 N N . GLU A 1 93 ? 2.311 -3.728 -12.955 1.00 93.56 93 GLU A N 1
ATOM 752 C CA . GLU A 1 93 ? 2.658 -2.587 -13.814 1.00 93.56 93 GLU A CA 1
ATOM 753 C C . GLU A 1 93 ? 1.437 -2.160 -14.627 1.00 93.56 93 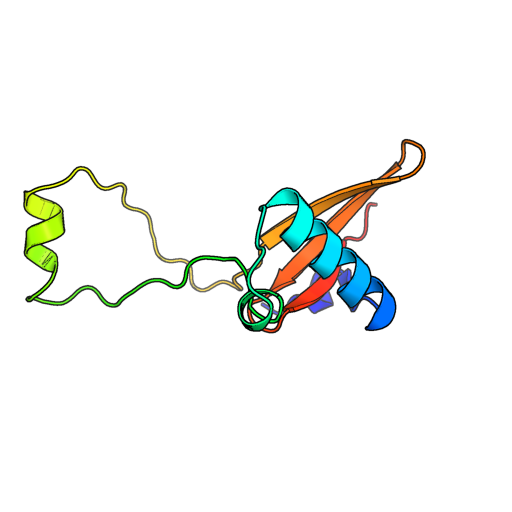GLU A C 1
ATOM 755 O O . GLU A 1 93 ? 0.817 -2.977 -15.311 1.00 93.56 93 GLU A O 1
ATOM 760 N N . LEU A 1 94 ? 1.091 -0.877 -14.538 1.00 90.56 94 LEU A N 1
ATOM 761 C CA . LEU A 1 94 ? -0.037 -0.297 -15.250 1.00 90.56 94 LEU A CA 1
ATOM 762 C C . LEU A 1 94 ? 0.238 -0.230 -16.748 1.00 90.56 94 LEU A C 1
ATOM 764 O O . LEU A 1 94 ? 1.277 0.264 -17.182 1.00 90.56 94 LEU A O 1
ATOM 768 N N . HIS A 1 95 ? -0.746 -0.635 -17.546 1.00 77.25 95 HIS A N 1
ATOM 769 C CA . HIS A 1 95 ? -0.733 -0.337 -18.971 1.00 77.25 95 HIS A CA 1
ATOM 770 C C . HIS A 1 95 ? -0.963 1.161 -19.181 1.00 77.25 95 HIS A C 1
ATOM 772 O O . HIS A 1 95 ? -2.079 1.656 -19.017 1.00 77.25 95 HIS A O 1
ATOM 778 N N . THR A 1 96 ? 0.078 1.891 -19.564 1.00 62.94 96 THR A N 1
ATOM 779 C CA . THR A 1 96 ? -0.081 3.227 -20.142 1.00 62.94 96 THR A CA 1
ATOM 780 C C . THR A 1 96 ? -0.450 3.053 -21.613 1.00 62.94 96 THR A C 1
ATOM 782 O O . THR A 1 96 ? 0.321 2.460 -22.368 1.00 62.94 96 THR A O 1
ATOM 785 N N . SER A 1 97 ? -1.667 3.470 -21.978 1.00 54.56 97 SER A N 1
ATOM 786 C CA . SER A 1 97 ? -2.157 3.481 -23.367 1.00 54.56 97 SER A CA 1
ATOM 787 C C . SER A 1 97 ? -1.414 4.499 -24.222 1.00 54.56 97 SER A C 1
ATOM 789 O O . SER A 1 97 ? -0.995 5.530 -23.650 1.00 54.56 97 SER A O 1
#

Nearest PDB structures (foldseek):
  1ckm-assembly1_A  TM=8.540E-01  e=9.036E-03  Paramecium bursaria Chlorella virus 1
  4c87-assembly2_D  TM=3.416E-01  e=4.823E+00  Lactiplantibacillus plantarum WCFS1
  1evq-assembly1_A  TM=2.392E-01  e=3.995E+00  Alicyclobacillus acidocaldarius
  7uxh-assembly1_i  TM=2.082E-01  e=7.970E+00  Homo sapiens

Secondary structure (DSSP, 8-state):
--GGGTEEEPPHHHHHHHHHHHHHHTT---GGGTTS--SPPPPPP-TTTTHHHHHS---------S--EEEEEEEETTEEEEEEEETT--EEEE---

Radius of gyration: 16.82 Å; Cα contacts (8 Å, |Δi|>4): 92; chains: 1; bounding box: 33×26×48 Å

Mean predicted aligned error: 5.35 Å

Solvent-accessible surface area (backbone atoms only — not comparable to full-atom values): 6367 Å² total; per-residue (Å²): 124,63,68,71,80,59,19,53,72,52,55,70,70,60,43,48,53,54,49,52,51,52,32,60,78,68,66,56,77,52,74,86,56,72,80,51,57,85,71,85,79,85,78,85,90,43,85,88,57,51,60,51,68,78,74,48,94,80,88,87,78,86,84,76,95,67,72,71,62,47,83,48,76,46,76,55,99,91,43,78,48,46,30,40,31,32,80,83,65,52,38,20,40,48,76,80,130

InterPro domains:
  IPR001339 mRNA capping enzyme, adenylation domain [PF01331] (7-95)

pLDDT: mean 88.41, std 9.04, range [54.56, 97.25]

Organism: Encephalitozoon cuniculi (NCBI:txid6035)

Foldseek 3Di:
DDCCVFAPWDDPVVLLVVLVVVCVVVVVPDPVCSQFDPDDDDDDDDPVCVVVVVVDDDDDDDDDPDFDWDWDWDDDPNDIWIWTAHRNSIIGTGDDD